Protein AF-A0A7S2QWR1-F1 (afdb_monomer_lite)

Organism: NCBI:txid1486918

Structure (mmCIF, N/CA/C/O backbone):
data_AF-A0A7S2QWR1-F1
#
_entry.id   AF-A0A7S2QWR1-F1
#
loop_
_atom_site.group_PDB
_atom_site.id
_atom_site.type_symbol
_atom_site.label_atom_id
_atom_site.label_alt_id
_atom_site.label_comp_id
_atom_site.label_asym_id
_atom_site.label_entity_id
_atom_site.label_seq_id
_atom_site.pdbx_PDB_ins_code
_atom_site.Cartn_x
_atom_site.Cartn_y
_atom_site.Cartn_z
_atom_site.occupancy
_atom_site.B_iso_or_equiv
_atom_site.auth_seq_id
_atom_site.auth_comp_id
_atom_site.auth_asym_id
_atom_site.auth_atom_id
_atom_site.pdbx_PDB_model_num
ATOM 1 N N . ILE A 1 1 ? 6.566 9.370 -6.650 1.00 87.69 1 ILE A N 1
ATOM 2 C CA . ILE A 1 1 ? 5.553 8.282 -6.604 1.00 87.69 1 ILE A CA 1
ATOM 3 C C . ILE A 1 1 ? 5.594 7.541 -5.272 1.00 87.69 1 ILE A C 1
ATOM 5 O O . ILE A 1 1 ? 4.551 7.474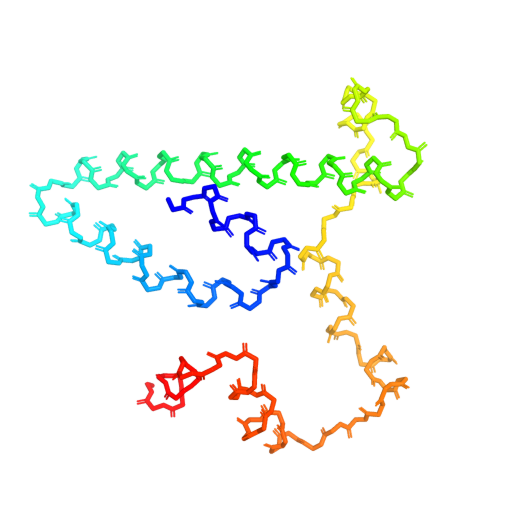 -4.650 1.00 87.69 1 ILE A O 1
ATOM 9 N N . GLY A 1 2 ? 6.757 7.074 -4.791 1.00 90.81 2 GLY A N 1
ATOM 10 C CA . GLY A 1 2 ? 6.872 6.322 -3.526 1.00 90.81 2 GLY A CA 1
ATOM 11 C C . GLY A 1 2 ? 6.165 6.945 -2.311 1.00 90.81 2 GLY A C 1
ATOM 12 O O . GLY A 1 2 ? 5.260 6.327 -1.764 1.00 90.81 2 GLY A O 1
ATOM 13 N N . VAL A 1 3 ? 6.508 8.189 -1.943 1.00 95.31 3 VAL A N 1
ATOM 14 C CA . VAL A 1 3 ? 5.886 8.906 -0.803 1.00 95.31 3 VAL A CA 1
ATOM 15 C C . VAL A 1 3 ? 4.372 9.051 -0.965 1.00 95.31 3 VAL A C 1
ATOM 17 O O . VAL A 1 3 ? 3.610 8.654 -0.092 1.00 95.31 3 VAL A O 1
ATOM 20 N N . ILE A 1 4 ? 3.934 9.593 -2.108 1.00 94.44 4 ILE A N 1
ATOM 21 C CA . ILE A 1 4 ? 2.511 9.815 -2.413 1.00 94.44 4 ILE A CA 1
ATOM 22 C C . ILE A 1 4 ? 1.753 8.480 -2.392 1.00 94.44 4 ILE A C 1
ATOM 24 O O . ILE A 1 4 ? 0.654 8.409 -1.857 1.00 94.44 4 ILE A O 1
ATOM 28 N N . GLY A 1 5 ? 2.366 7.420 -2.926 1.00 93.56 5 GLY A N 1
ATOM 29 C CA . GLY A 1 5 ? 1.855 6.053 -2.910 1.00 93.56 5 GLY A CA 1
ATOM 30 C C . GLY A 1 5 ? 1.611 5.528 -1.509 1.00 93.56 5 GLY A C 1
ATOM 31 O O . GLY A 1 5 ? 0.503 5.092 -1.213 1.00 93.56 5 GLY A O 1
ATOM 32 N N . ALA A 1 6 ? 2.618 5.619 -0.644 1.00 95.44 6 ALA A N 1
ATOM 33 C CA . ALA A 1 6 ? 2.501 5.185 0.740 1.00 95.44 6 ALA A CA 1
ATOM 34 C C . ALA A 1 6 ? 1.395 5.952 1.479 1.00 95.44 6 ALA A C 1
ATOM 36 O O . ALA A 1 6 ? 0.474 5.327 1.997 1.00 95.44 6 ALA A O 1
ATOM 37 N N . ILE A 1 7 ? 1.412 7.289 1.445 1.00 95.56 7 ILE A N 1
ATOM 38 C CA . ILE A 1 7 ? 0.397 8.111 2.128 1.00 95.56 7 ILE A CA 1
ATOM 39 C C . ILE A 1 7 ? -1.011 7.791 1.604 1.00 95.56 7 ILE A C 1
ATOM 41 O O . ILE A 1 7 ? -1.937 7.590 2.388 1.00 95.56 7 ILE A O 1
ATOM 45 N N . ALA A 1 8 ? -1.181 7.680 0.283 1.00 94.56 8 ALA A N 1
ATOM 46 C CA . ALA A 1 8 ? -2.479 7.381 -0.312 1.00 94.56 8 ALA A CA 1
ATOM 47 C C . ALA A 1 8 ? -3.015 5.999 0.095 1.00 94.56 8 ALA A C 1
ATOM 49 O O . ALA A 1 8 ? -4.227 5.859 0.257 1.00 94.56 8 ALA A O 1
ATOM 50 N N . ILE A 1 9 ? -2.144 4.998 0.278 1.00 94.62 9 ILE A N 1
ATOM 51 C CA . ILE A 1 9 ? -2.520 3.656 0.757 1.00 94.62 9 ILE A CA 1
ATOM 52 C C . ILE A 1 9 ? -2.961 3.695 2.225 1.00 94.62 9 ILE A C 1
ATOM 54 O O . ILE A 1 9 ? -3.940 3.033 2.568 1.00 94.62 9 ILE A O 1
ATOM 58 N N . PHE A 1 10 ? -2.283 4.477 3.072 1.00 95.31 10 PHE A N 1
ATOM 59 C CA . PHE A 1 10 ? -2.669 4.649 4.478 1.00 95.31 10 PHE A CA 1
ATOM 60 C C . PHE A 1 10 ? -4.008 5.379 4.629 1.00 95.31 10 PHE A C 1
ATOM 62 O O . PHE A 1 10 ? -4.807 5.004 5.481 1.00 95.31 10 PHE A O 1
ATOM 69 N N . ILE A 1 11 ? -4.294 6.358 3.764 1.00 92.38 11 ILE A N 1
ATOM 70 C CA . ILE A 1 11 ? -5.602 7.034 3.733 1.00 92.38 11 ILE A CA 1
ATOM 71 C C . ILE A 1 11 ? -6.686 6.098 3.185 1.00 92.38 11 ILE A C 1
ATOM 73 O O . ILE A 1 11 ? -7.794 6.030 3.714 1.00 92.38 11 ILE A O 1
ATOM 77 N N . ARG A 1 12 ? -6.394 5.391 2.088 1.00 91.06 12 ARG A N 1
ATOM 78 C CA . ARG A 1 12 ? -7.349 4.500 1.428 1.00 91.06 12 ARG A CA 1
ATOM 79 C C . ARG A 1 12 ? -6.618 3.363 0.727 1.00 91.06 12 ARG A C 1
ATOM 81 O O . ARG A 1 12 ? -5.945 3.575 -0.278 1.00 91.06 12 ARG A O 1
ATOM 88 N N . ILE A 1 13 ? -6.840 2.127 1.176 1.00 89.62 13 ILE A N 1
ATOM 89 C CA . ILE A 1 13 ? -6.143 0.950 0.628 1.00 89.62 13 ILE A CA 1
ATOM 90 C C . ILE A 1 13 ? -6.358 0.761 -0.885 1.00 89.62 13 ILE A C 1
ATOM 92 O O . ILE A 1 13 ? -5.463 0.306 -1.595 1.00 89.62 13 ILE A O 1
ATOM 96 N N . THR A 1 14 ? -7.512 1.182 -1.417 1.00 89.06 14 THR A N 1
ATOM 97 C CA . THR A 1 14 ? -7.818 1.089 -2.855 1.00 89.06 14 THR A CA 1
ATOM 98 C C . THR A 1 14 ? -6.950 2.007 -3.720 1.00 89.06 14 THR A C 1
ATOM 100 O O . THR A 1 14 ? -6.845 1.798 -4.930 1.00 89.06 14 THR A O 1
ATOM 103 N N . SER A 1 15 ? -6.267 2.990 -3.126 1.00 90.62 15 SER A N 1
ATOM 104 C CA . SER A 1 15 ? -5.294 3.841 -3.819 1.00 90.62 15 SER A CA 1
ATOM 105 C C . SER A 1 15 ? -4.117 3.046 -4.390 1.00 90.62 15 SER A C 1
ATOM 107 O O . SER A 1 15 ? -3.533 3.481 -5.381 1.00 90.62 15 SER A O 1
ATOM 109 N N . ALA A 1 16 ? -3.802 1.866 -3.834 1.00 90.06 16 ALA A N 1
ATOM 110 C CA . ALA A 1 16 ? -2.763 0.980 -4.364 1.00 90.06 16 ALA A CA 1
ATOM 111 C C . ALA A 1 16 ? -3.012 0.633 -5.842 1.00 90.06 16 ALA A C 1
ATOM 113 O O . ALA A 1 16 ? -2.106 0.738 -6.669 1.00 90.06 16 ALA A O 1
ATOM 114 N N . VAL A 1 17 ? -4.263 0.303 -6.184 1.00 88.06 17 VAL A N 1
ATOM 115 C CA . VAL A 1 17 ? -4.670 -0.043 -7.555 1.00 88.06 17 VAL A CA 1
ATOM 116 C C . VAL A 1 17 ? -4.560 1.164 -8.485 1.00 88.06 17 VAL A C 1
ATOM 118 O O . VAL A 1 17 ? -4.119 1.026 -9.619 1.00 88.06 17 VAL A O 1
ATOM 121 N N . ASN A 1 18 ? -4.889 2.362 -7.997 1.00 86.75 18 ASN A N 1
ATOM 122 C CA . ASN A 1 18 ? -4.834 3.591 -8.794 1.00 86.75 18 ASN A CA 1
ATOM 123 C C . ASN A 1 18 ? -3.396 4.062 -9.073 1.00 86.75 18 ASN A C 1
ATOM 125 O O . ASN A 1 18 ? -3.127 4.673 -10.105 1.00 86.75 18 ASN A O 1
ATOM 129 N N . ILE A 1 19 ? -2.459 3.793 -8.159 1.00 90.44 19 ILE A N 1
ATOM 130 C CA . ILE A 1 19 ? -1.062 4.239 -8.274 1.00 90.44 19 ILE A CA 1
ATOM 131 C C . ILE A 1 19 ? -0.190 3.237 -9.038 1.00 90.44 19 ILE A C 1
ATOM 133 O O . ILE A 1 19 ? 0.781 3.647 -9.680 1.00 90.44 19 ILE A O 1
ATOM 137 N N . ALA A 1 20 ? -0.542 1.948 -9.030 1.00 89.25 20 ALA A N 1
ATOM 138 C CA . ALA A 1 20 ? 0.236 0.901 -9.689 1.00 89.25 20 ALA A CA 1
ATOM 139 C C . ALA A 1 20 ? 0.514 1.165 -11.189 1.00 89.25 20 ALA A C 1
ATOM 141 O O . ALA A 1 20 ? 1.681 1.065 -11.573 1.00 89.25 20 ALA A O 1
ATOM 142 N N . PRO A 1 21 ? -0.453 1.583 -12.037 1.00 89.69 21 PRO A N 1
ATOM 143 C CA . PRO A 1 21 ? -0.185 1.874 -13.448 1.00 89.69 21 PRO A CA 1
ATOM 144 C C . PRO A 1 21 ? 0.860 2.975 -13.636 1.00 89.69 21 PRO A C 1
ATOM 146 O O . PRO A 1 21 ? 1.758 2.850 -14.465 1.00 89.69 21 PRO A O 1
ATOM 149 N N . TRP A 1 22 ? 0.795 4.037 -12.831 1.00 89.62 22 TRP A N 1
ATOM 150 C CA . TRP A 1 22 ? 1.746 5.147 -12.896 1.00 89.62 22 TRP A CA 1
ATOM 151 C C . TRP A 1 22 ? 3.143 4.741 -12.436 1.00 89.62 22 TRP A C 1
ATOM 153 O O . TRP A 1 22 ? 4.130 5.145 -13.050 1.00 89.62 22 TRP A O 1
ATOM 163 N N . ALA A 1 23 ? 3.232 3.918 -11.388 1.00 90.31 23 ALA A N 1
ATOM 164 C CA . ALA A 1 23 ? 4.499 3.359 -10.933 1.00 90.31 23 ALA A CA 1
ATOM 165 C C . ALA A 1 23 ? 5.132 2.468 -12.016 1.00 90.31 23 ALA A C 1
ATOM 167 O O . ALA A 1 23 ? 6.300 2.651 -12.351 1.00 90.31 23 ALA A O 1
ATOM 168 N N . LEU A 1 24 ? 4.349 1.570 -12.621 1.00 90.69 24 LEU A N 1
ATOM 169 C CA . LEU A 1 24 ? 4.806 0.682 -13.693 1.00 90.69 24 LEU A CA 1
ATOM 170 C C . LEU A 1 24 ? 5.235 1.454 -14.944 1.00 90.69 24 LEU A C 1
ATOM 172 O O . LEU A 1 24 ? 6.274 1.144 -15.523 1.00 90.69 24 LEU A O 1
ATOM 176 N N . LEU A 1 25 ? 4.486 2.485 -15.344 1.00 91.62 25 LEU A N 1
ATOM 177 C CA . LEU A 1 25 ? 4.850 3.341 -16.477 1.00 91.62 25 LEU A CA 1
ATOM 178 C C . LEU A 1 25 ? 6.133 4.133 -16.214 1.00 91.62 25 LEU A C 1
ATOM 180 O O . LEU A 1 25 ? 6.960 4.248 -17.117 1.00 91.62 25 LEU A O 1
ATOM 184 N N . ALA A 1 26 ? 6.315 4.664 -15.003 1.00 90.38 26 ALA A N 1
ATOM 185 C CA . ALA A 1 26 ? 7.537 5.374 -14.634 1.00 90.38 26 ALA A CA 1
ATOM 186 C C . ALA A 1 26 ? 8.757 4.445 -14.719 1.00 90.38 26 ALA A C 1
ATOM 188 O O . ALA A 1 26 ? 9.731 4.769 -15.392 1.00 90.38 26 ALA A O 1
ATOM 189 N N . VAL A 1 27 ? 8.663 3.250 -14.132 1.00 90.88 27 VAL A N 1
ATOM 190 C CA . VAL A 1 27 ? 9.735 2.245 -14.192 1.00 90.88 27 VAL A CA 1
ATOM 191 C C . VAL A 1 27 ? 9.982 1.787 -15.630 1.00 90.88 27 VAL A C 1
ATOM 193 O O . VAL A 1 27 ? 11.124 1.744 -16.076 1.00 90.88 27 VAL A O 1
ATOM 196 N N . GLY A 1 28 ? 8.923 1.503 -16.391 1.00 91.12 28 GLY A N 1
ATOM 197 C CA . GLY A 1 28 ? 9.025 1.070 -17.783 1.00 91.12 28 GLY A CA 1
ATOM 198 C C . GLY A 1 28 ? 9.641 2.121 -18.710 1.00 91.12 28 GLY A C 1
ATOM 199 O O . GLY A 1 28 ? 10.333 1.756 -19.659 1.00 91.12 28 GLY A O 1
ATOM 200 N N . ARG A 1 29 ? 9.431 3.416 -18.442 1.00 91.31 29 ARG A N 1
ATOM 201 C CA . ARG A 1 29 ? 10.095 4.510 -19.170 1.00 91.31 29 ARG A CA 1
ATOM 202 C C . ARG A 1 29 ? 11.585 4.559 -18.862 1.00 91.31 29 ARG A C 1
ATOM 204 O O . ARG A 1 29 ? 12.382 4.589 -19.794 1.00 91.31 29 ARG A O 1
ATOM 211 N N . GLU A 1 30 ? 11.959 4.492 -17.589 1.00 90.00 30 GLU A N 1
ATOM 212 C CA . GLU A 1 30 ? 13.368 4.536 -17.185 1.00 90.00 30 GLU A CA 1
ATOM 213 C C . GLU A 1 30 ? 14.150 3.313 -17.678 1.00 90.00 30 GLU A C 1
ATOM 215 O O . GLU A 1 30 ? 15.246 3.456 -18.217 1.00 90.00 30 GLU A O 1
ATOM 220 N N . LEU A 1 31 ? 13.561 2.114 -17.607 1.00 89.56 31 LEU A N 1
ATOM 221 C CA . LEU A 1 31 ? 14.189 0.884 -18.102 1.00 89.56 31 LEU A CA 1
ATOM 222 C C . LEU A 1 31 ? 14.471 0.912 -19.613 1.00 89.56 31 LEU A C 1
ATOM 224 O O . LEU A 1 31 ? 15.424 0.275 -20.058 1.00 89.56 31 LEU A O 1
ATOM 228 N N . ARG A 1 32 ? 13.673 1.647 -20.402 1.00 90.69 32 ARG A N 1
ATOM 229 C CA . ARG A 1 32 ? 13.916 1.838 -21.845 1.00 90.69 32 ARG A CA 1
ATOM 230 C C . ARG A 1 32 ? 15.105 2.755 -22.128 1.00 90.69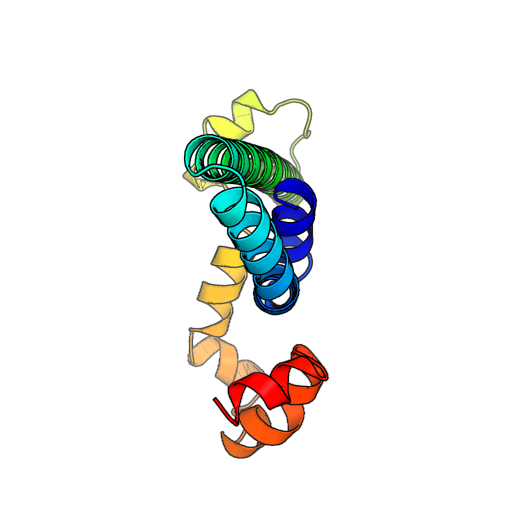 32 ARG A C 1
ATOM 232 O O . ARG A 1 32 ? 15.716 2.618 -23.182 1.00 90.69 32 ARG A O 1
ATOM 239 N N . HIS A 1 33 ? 15.414 3.679 -21.220 1.00 86.31 33 HIS A N 1
ATOM 240 C CA . HIS A 1 33 ? 16.569 4.566 -21.343 1.00 86.31 33 HIS A CA 1
ATOM 241 C C . HIS A 1 33 ? 17.842 3.915 -20.800 1.00 86.31 33 HIS A C 1
ATOM 243 O O . HIS A 1 33 ? 18.878 3.933 -21.461 1.00 86.31 33 HIS A O 1
ATOM 249 N N . SER A 1 34 ? 17.779 3.344 -19.598 1.00 93.44 34 SER A N 1
ATOM 250 C CA . SER A 1 34 ? 18.892 2.640 -18.969 1.00 93.44 34 SER A CA 1
ATOM 251 C C . SER A 1 34 ? 18.384 1.744 -17.846 1.00 93.44 34 SER A C 1
ATOM 253 O O . SER A 1 34 ? 17.694 2.194 -16.930 1.00 93.44 34 SER A O 1
ATOM 255 N N . VAL A 1 35 ? 18.799 0.477 -17.859 1.00 92.31 35 VAL A N 1
ATOM 256 C CA . VAL A 1 35 ? 18.460 -0.483 -16.796 1.00 92.31 35 VAL A CA 1
ATOM 257 C C . VAL A 1 35 ? 18.943 -0.021 -15.418 1.00 92.31 35 VAL A C 1
ATOM 259 O O . VAL A 1 35 ? 18.253 -0.232 -14.424 1.00 92.31 35 VAL A O 1
ATOM 262 N N . TRP A 1 36 ? 20.082 0.675 -15.358 1.00 90.50 36 TRP A N 1
ATOM 263 C CA . TRP A 1 36 ? 20.640 1.206 -14.113 1.00 90.50 36 TRP A CA 1
ATOM 264 C C . TRP A 1 36 ? 19.843 2.396 -13.586 1.00 90.50 36 TRP A C 1
ATOM 266 O O . TRP A 1 36 ? 19.563 2.458 -12.390 1.00 90.50 36 TRP A O 1
ATOM 276 N N . ALA A 1 37 ? 19.428 3.307 -14.470 1.00 88.81 37 ALA A N 1
ATOM 277 C CA . ALA A 1 37 ? 18.570 4.429 -14.094 1.00 88.81 37 ALA A CA 1
ATOM 278 C C . ALA A 1 37 ? 17.213 3.928 -13.576 1.00 88.81 37 ALA A C 1
ATOM 280 O O . ALA A 1 37 ? 16.756 4.362 -12.518 1.00 88.81 37 ALA A O 1
ATOM 281 N N . GLY A 1 38 ? 16.628 2.932 -14.251 1.00 90.38 38 GLY A N 1
ATOM 282 C CA . GLY A 1 38 ? 15.406 2.271 -13.795 1.00 90.38 38 GLY A CA 1
ATOM 283 C C . GLY A 1 38 ? 15.564 1.606 -12.428 1.00 90.38 38 GLY A C 1
ATOM 284 O O . GLY A 1 38 ? 14.739 1.832 -11.542 1.00 90.38 38 GLY A O 1
ATOM 285 N N . ALA A 1 39 ? 16.640 0.843 -12.217 1.00 91.94 39 ALA A N 1
ATOM 286 C CA . ALA A 1 39 ? 16.906 0.186 -10.937 1.00 91.94 39 ALA A CA 1
ATOM 287 C C . ALA A 1 39 ? 17.079 1.193 -9.784 1.00 91.94 39 ALA A C 1
ATOM 289 O O . ALA A 1 39 ? 16.470 1.026 -8.725 1.00 91.94 39 ALA A O 1
ATOM 290 N N . LEU A 1 40 ? 17.849 2.266 -9.997 1.00 92.38 40 LEU A N 1
ATOM 291 C CA . LEU A 1 40 ? 18.030 3.332 -9.006 1.00 92.38 40 LEU A CA 1
ATOM 292 C C . LEU A 1 40 ? 16.720 4.080 -8.724 1.00 92.38 40 LEU A C 1
ATOM 294 O O . LEU A 1 40 ? 16.420 4.377 -7.567 1.00 92.38 40 LEU A O 1
ATOM 298 N N . GLY A 1 41 ? 15.911 4.333 -9.755 1.00 92.00 41 GLY A N 1
ATOM 299 C CA . GLY A 1 41 ? 14.593 4.948 -9.617 1.00 92.00 41 GLY A CA 1
ATOM 300 C C . GLY A 1 41 ? 13.629 4.098 -8.785 1.00 92.00 41 GLY A C 1
ATOM 301 O O . GLY A 1 41 ? 12.954 4.624 -7.896 1.00 92.00 41 GLY A O 1
ATOM 302 N N . VAL A 1 42 ? 13.600 2.778 -9.014 1.00 93.06 42 VAL A N 1
ATOM 303 C CA . VAL A 1 42 ? 12.816 1.835 -8.196 1.00 93.06 42 VAL A CA 1
ATOM 304 C C . VAL A 1 42 ? 13.314 1.839 -6.757 1.00 93.06 42 VAL A C 1
ATOM 306 O O . VAL A 1 42 ? 12.505 2.009 -5.847 1.00 93.06 42 VAL A O 1
ATOM 309 N N . ALA A 1 43 ? 14.623 1.700 -6.539 1.00 94.56 43 ALA A N 1
ATOM 310 C CA . ALA A 1 43 ? 15.203 1.677 -5.200 1.00 94.56 43 ALA A CA 1
ATOM 311 C C . ALA A 1 43 ? 14.875 2.961 -4.420 1.00 94.56 43 ALA A C 1
ATOM 313 O O . ALA A 1 43 ? 14.363 2.891 -3.303 1.00 94.56 43 ALA A O 1
ATOM 314 N N . GLY A 1 44 ? 15.074 4.132 -5.034 1.00 95.06 44 GLY A N 1
ATOM 315 C CA . GLY A 1 44 ? 14.713 5.418 -4.436 1.00 95.06 44 GLY A CA 1
ATOM 316 C C . GLY A 1 44 ? 13.212 5.536 -4.159 1.00 95.06 44 GLY A C 1
ATOM 317 O O . GLY A 1 44 ? 12.810 6.004 -3.094 1.00 95.06 44 GLY A O 1
ATOM 318 N N . GLY A 1 45 ? 12.369 5.049 -5.074 1.00 94.75 45 GLY A N 1
ATOM 319 C CA . GLY A 1 45 ? 10.921 4.988 -4.885 1.00 94.75 45 GLY A CA 1
ATOM 320 C C . GLY A 1 45 ? 10.502 4.107 -3.705 1.00 94.75 45 GLY A C 1
ATOM 321 O O . GLY A 1 45 ? 9.648 4.522 -2.921 1.00 94.75 45 GLY A O 1
ATOM 322 N N . VAL A 1 46 ? 11.115 2.931 -3.554 1.00 95.31 46 VAL A N 1
ATOM 323 C CA . VAL A 1 46 ? 10.861 1.998 -2.446 1.00 95.31 46 VAL A CA 1
ATOM 324 C C . VAL A 1 46 ? 11.310 2.601 -1.120 1.00 95.31 46 VAL A C 1
ATOM 326 O O . VAL A 1 46 ? 10.518 2.634 -0.183 1.00 95.31 46 VAL A O 1
ATOM 329 N N . VAL A 1 47 ? 12.526 3.149 -1.042 1.00 97.06 47 VAL A N 1
ATOM 330 C CA . VAL A 1 47 ? 13.026 3.810 0.177 1.00 97.06 47 VAL A CA 1
ATOM 331 C C . VAL A 1 47 ? 12.102 4.956 0.589 1.00 97.06 47 VAL A C 1
ATOM 333 O O . VAL A 1 47 ? 11.720 5.060 1.754 1.00 97.06 47 VAL A O 1
ATOM 336 N N . ALA A 1 48 ? 11.671 5.775 -0.370 1.00 96.38 48 ALA A N 1
ATOM 337 C CA . ALA A 1 48 ? 10.756 6.877 -0.110 1.00 96.38 48 ALA A CA 1
ATOM 338 C C . ALA A 1 48 ? 9.368 6.397 0.362 1.00 96.38 48 ALA A C 1
ATOM 340 O O . ALA A 1 48 ? 8.772 7.013 1.245 1.00 96.38 48 ALA A O 1
ATOM 341 N N . ALA A 1 49 ? 8.856 5.295 -0.197 1.00 96.12 49 ALA A N 1
ATOM 342 C CA . ALA A 1 49 ? 7.601 4.688 0.241 1.00 96.12 49 ALA A CA 1
ATOM 343 C C . ALA A 1 49 ? 7.707 4.102 1.656 1.00 96.12 49 ALA A C 1
ATOM 345 O O . ALA A 1 49 ? 6.812 4.318 2.467 1.00 96.12 49 ALA A O 1
ATOM 346 N N . LEU A 1 50 ? 8.805 3.409 1.973 1.00 96.44 50 LEU A N 1
ATOM 347 C CA . LEU A 1 50 ? 9.050 2.846 3.303 1.00 96.44 50 LEU A CA 1
ATOM 348 C C . LEU A 1 50 ? 9.198 3.939 4.365 1.00 96.44 50 LEU A C 1
ATOM 350 O O . LEU A 1 50 ? 8.610 3.823 5.436 1.00 96.44 50 LEU A O 1
ATOM 354 N N . GLY A 1 51 ? 9.925 5.019 4.062 1.00 96.56 51 GLY A N 1
ATOM 355 C CA . GLY A 1 51 ? 10.058 6.160 4.971 1.00 96.56 51 GLY A CA 1
ATOM 356 C C . GLY A 1 51 ? 8.714 6.834 5.256 1.00 96.56 51 GLY A C 1
ATOM 357 O O . GLY A 1 51 ? 8.383 7.098 6.410 1.00 96.56 51 GLY A O 1
ATOM 358 N N . ALA A 1 52 ? 7.900 7.043 4.219 1.00 96.94 52 ALA A N 1
ATOM 359 C CA . ALA A 1 52 ? 6.553 7.586 4.373 1.00 96.94 52 ALA A CA 1
ATOM 360 C C . ALA A 1 52 ? 5.619 6.632 5.140 1.00 96.94 52 ALA A C 1
ATOM 362 O O . ALA A 1 52 ? 4.889 7.075 6.019 1.00 96.94 52 ALA A O 1
ATOM 363 N N . ALA A 1 53 ? 5.680 5.326 4.864 1.00 96.44 53 ALA A N 1
ATOM 364 C CA . ALA A 1 53 ? 4.911 4.320 5.592 1.00 96.44 53 ALA A CA 1
ATOM 365 C C . ALA A 1 53 ? 5.293 4.278 7.078 1.00 96.44 53 ALA A C 1
ATOM 367 O O . ALA A 1 53 ? 4.411 4.228 7.928 1.00 96.44 53 ALA A O 1
ATOM 368 N N . MET A 1 54 ? 6.588 4.355 7.398 1.00 94.81 54 MET A N 1
ATOM 369 C CA . MET A 1 54 ? 7.060 4.435 8.781 1.00 94.81 54 MET A CA 1
ATOM 370 C C . MET A 1 54 ? 6.531 5.691 9.479 1.00 94.81 54 MET A C 1
ATOM 372 O O . MET A 1 54 ? 6.031 5.600 10.595 1.00 94.81 54 MET A O 1
ATOM 376 N N . ALA A 1 55 ? 6.578 6.849 8.814 1.00 94.62 55 ALA A N 1
ATOM 377 C CA . ALA A 1 55 ? 6.016 8.081 9.363 1.00 94.62 55 ALA A CA 1
ATOM 378 C C . ALA A 1 55 ? 4.513 7.939 9.656 1.00 94.62 55 ALA A C 1
ATOM 380 O O . ALA A 1 55 ? 4.071 8.312 10.740 1.00 94.62 55 ALA A O 1
ATOM 381 N N . CYS A 1 56 ? 3.741 7.345 8.740 1.00 95.94 56 CYS A N 1
ATOM 382 C CA . CYS A 1 56 ? 2.322 7.074 8.969 1.00 95.94 56 CYS A CA 1
ATOM 383 C C . CYS A 1 56 ? 2.094 6.111 10.143 1.00 95.94 56 CYS A C 1
ATOM 385 O O . CYS A 1 56 ? 1.254 6.399 10.984 1.00 95.94 56 CYS A O 1
ATOM 387 N N . ILE A 1 57 ? 2.867 5.023 10.256 1.00 95.25 57 ILE A N 1
ATOM 388 C CA . ILE A 1 57 ? 2.765 4.083 11.389 1.00 95.25 57 ILE A CA 1
ATOM 389 C C . ILE A 1 57 ? 3.048 4.796 12.712 1.00 95.25 57 ILE A C 1
ATOM 391 O O . ILE A 1 57 ? 2.308 4.601 13.671 1.00 95.25 57 ILE A O 1
ATOM 395 N N . VAL A 1 58 ? 4.092 5.627 12.781 1.00 94.56 58 VAL A N 1
ATOM 396 C CA . VAL A 1 58 ? 4.428 6.378 14.002 1.00 94.56 58 VAL A CA 1
ATOM 397 C C . VAL A 1 58 ? 3.313 7.357 14.362 1.00 94.56 58 VAL A C 1
ATOM 399 O O . VAL A 1 58 ? 2.914 7.405 15.522 1.00 94.56 58 VAL A O 1
ATOM 402 N N . ILE A 1 59 ? 2.789 8.105 13.386 1.00 94.06 59 ILE A N 1
ATOM 403 C CA . ILE A 1 59 ? 1.694 9.062 13.602 1.00 94.06 59 ILE A CA 1
ATOM 404 C C . ILE A 1 59 ? 0.428 8.342 14.076 1.00 94.06 59 ILE A C 1
ATOM 406 O O . ILE A 1 59 ? -0.151 8.744 15.084 1.00 94.06 59 ILE A O 1
ATOM 410 N N . ASP A 1 60 ? 0.028 7.264 13.400 1.00 94.62 60 ASP A N 1
ATOM 411 C CA . ASP A 1 60 ? -1.155 6.481 13.761 1.00 94.62 60 ASP A CA 1
ATOM 412 C C . ASP A 1 60 ? -0.980 5.859 15.152 1.00 94.62 60 ASP A C 1
ATOM 414 O O . ASP A 1 60 ? -1.859 5.970 16.004 1.00 94.62 60 ASP A O 1
ATOM 418 N N . THR A 1 61 ? 0.182 5.263 15.428 1.00 94.50 61 THR A N 1
ATOM 419 C CA . THR A 1 61 ? 0.474 4.659 16.736 1.00 94.50 61 THR A CA 1
ATOM 420 C C . THR A 1 61 ? 0.442 5.702 17.846 1.00 94.50 61 THR A C 1
ATOM 422 O O . THR A 1 61 ? -0.205 5.473 18.863 1.00 94.50 61 THR A O 1
ATOM 425 N N . ALA A 1 62 ? 1.064 6.868 17.648 1.00 93.44 62 ALA A N 1
ATOM 426 C CA . ALA A 1 62 ? 1.019 7.966 18.611 1.00 93.44 62 ALA A CA 1
ATOM 427 C C . ALA A 1 62 ? -0.422 8.421 18.880 1.00 93.44 62 ALA A C 1
ATOM 429 O O . ALA A 1 62 ? -0.815 8.590 20.035 1.00 93.44 62 ALA A O 1
ATOM 430 N N . TYR A 1 63 ? -1.217 8.563 17.816 1.00 93.00 63 TYR A N 1
ATOM 431 C CA . TYR A 1 63 ? -2.612 8.978 17.899 1.00 93.00 63 TYR A CA 1
ATOM 432 C C . TYR A 1 63 ? -3.458 7.987 18.709 1.00 93.00 63 TYR A C 1
ATOM 434 O O . TYR A 1 63 ? -4.126 8.385 19.663 1.00 93.00 63 TYR A O 1
ATOM 442 N N . TYR A 1 64 ? -3.395 6.692 18.388 1.00 91.31 64 TYR A N 1
ATOM 443 C CA . TYR A 1 64 ? -4.195 5.668 19.071 1.00 91.31 64 TYR A CA 1
ATOM 444 C C . TYR A 1 64 ? -3.663 5.294 20.462 1.00 91.31 64 TYR A C 1
ATOM 446 O O . TYR A 1 64 ? -4.447 4.879 21.314 1.00 91.31 64 TYR A O 1
ATOM 454 N N . ALA A 1 65 ? -2.364 5.462 20.722 1.00 89.12 65 ALA A N 1
ATOM 455 C CA . ALA A 1 65 ? -1.768 5.254 22.043 1.00 89.12 65 ALA A CA 1
ATOM 456 C C . ALA A 1 65 ? -1.868 6.492 22.957 1.00 89.12 65 ALA A C 1
ATOM 458 O O . ALA A 1 65 ? -1.440 6.426 24.110 1.00 89.12 65 ALA A O 1
ATOM 459 N N . ASN A 1 66 ? -2.415 7.611 22.462 1.00 87.12 66 ASN A N 1
ATOM 460 C CA . ASN A 1 66 ? -2.457 8.906 23.149 1.00 87.12 66 ASN A CA 1
ATOM 461 C C . ASN A 1 66 ? -1.065 9.370 23.638 1.00 87.12 66 ASN A C 1
ATOM 463 O O . ASN A 1 66 ? -0.909 9.894 24.743 1.00 87.12 66 ASN A O 1
ATOM 467 N N . GLN A 1 67 ? -0.043 9.134 22.813 1.00 85.94 67 GLN A N 1
ATOM 468 C CA . GLN A 1 67 ? 1.351 9.510 23.055 1.00 85.94 67 GLN A CA 1
ATOM 469 C C . GLN A 1 67 ? 1.748 10.686 22.155 1.00 85.94 67 GLN A C 1
ATOM 471 O O . GLN A 1 67 ? 1.163 10.923 21.099 1.00 85.94 67 GLN A O 1
ATOM 476 N N . SER A 1 68 ? 2.769 11.443 22.560 1.00 86.00 68 SER A N 1
ATOM 477 C CA . SER A 1 68 ? 3.300 12.522 21.724 1.00 86.00 68 SER A CA 1
ATOM 478 C C . SER A 1 68 ? 4.085 11.953 20.544 1.00 86.00 68 SER A C 1
ATOM 480 O O . SER A 1 68 ? 5.001 11.158 20.734 1.00 86.00 68 SER A O 1
ATOM 482 N N . VAL A 1 69 ? 3.813 12.449 19.333 1.00 82.50 69 VAL A N 1
ATOM 483 C CA . VAL A 1 69 ? 4.591 12.124 18.120 1.00 82.50 69 VAL A CA 1
ATOM 484 C C . VAL A 1 69 ? 6.067 12.517 18.223 1.00 82.50 69 VAL A C 1
ATOM 486 O O . VAL A 1 69 ? 6.879 12.030 17.445 1.00 82.50 69 VAL A O 1
ATOM 489 N N . LEU A 1 70 ? 6.429 13.403 19.159 1.00 85.81 70 LEU A N 1
ATOM 490 C CA . LEU A 1 70 ? 7.818 13.815 19.378 1.00 85.81 70 LEU A CA 1
ATOM 491 C C . LEU A 1 70 ? 8.633 12.754 20.129 1.00 85.81 70 LEU A C 1
ATOM 493 O O . LEU A 1 70 ? 9.858 12.751 20.027 1.00 85.81 70 LEU A O 1
ATOM 497 N N . ASP A 1 71 ? 7.974 11.832 20.833 1.00 85.88 71 ASP A N 1
ATOM 498 C CA . ASP A 1 71 ? 8.625 10.725 21.536 1.00 85.88 71 ASP A CA 1
ATOM 499 C C . ASP A 1 71 ? 8.706 9.469 20.649 1.00 85.88 71 ASP A C 1
ATOM 501 O O . ASP A 1 71 ? 8.300 8.367 21.007 1.00 85.88 71 ASP A O 1
ATOM 505 N N . VAL A 1 72 ? 9.237 9.640 19.434 1.00 84.88 72 VAL A N 1
ATOM 506 C CA . VAL A 1 72 ? 9.346 8.563 18.432 1.00 84.88 72 VAL A CA 1
ATOM 507 C C . VAL A 1 72 ? 10.122 7.358 18.977 1.00 84.88 72 VAL A C 1
ATOM 509 O O . VAL A 1 72 ? 9.821 6.216 18.638 1.00 84.88 72 VAL A O 1
ATOM 512 N N . PHE A 1 73 ? 11.116 7.594 19.838 1.00 87.12 73 PHE A N 1
ATOM 513 C CA . PHE A 1 73 ? 11.938 6.530 20.411 1.00 87.12 73 PHE A CA 1
ATOM 514 C C . PHE A 1 73 ? 11.141 5.570 21.299 1.00 87.12 73 PHE A C 1
ATOM 516 O O . PHE A 1 73 ? 11.411 4.366 21.259 1.00 87.12 73 PHE A O 1
ATOM 523 N N . SER A 1 74 ? 10.173 6.058 22.082 1.00 85.56 74 SER A N 1
ATOM 524 C CA . SER A 1 74 ? 9.343 5.181 22.915 1.00 85.56 74 SER A CA 1
ATOM 525 C C . SER A 1 74 ? 8.388 4.340 22.064 1.00 85.56 74 SER A C 1
ATOM 527 O O . SER A 1 74 ? 8.293 3.131 22.284 1.00 85.56 74 SER A O 1
ATOM 529 N N . ILE A 1 75 ? 7.800 4.938 21.023 1.00 86.62 75 ILE A N 1
ATOM 530 C CA . ILE A 1 75 ? 6.917 4.267 20.054 1.00 86.62 75 ILE A CA 1
ATOM 531 C C . ILE A 1 75 ? 7.666 3.161 19.299 1.00 86.62 75 ILE A C 1
ATOM 533 O O . ILE A 1 75 ? 7.217 2.016 19.226 1.00 86.62 75 ILE A O 1
ATOM 537 N N . VAL A 1 76 ? 8.845 3.468 18.752 1.00 86.50 76 VAL A N 1
ATOM 538 C CA . VAL A 1 76 ? 9.621 2.508 17.948 1.00 86.50 76 VAL A CA 1
ATOM 539 C C . V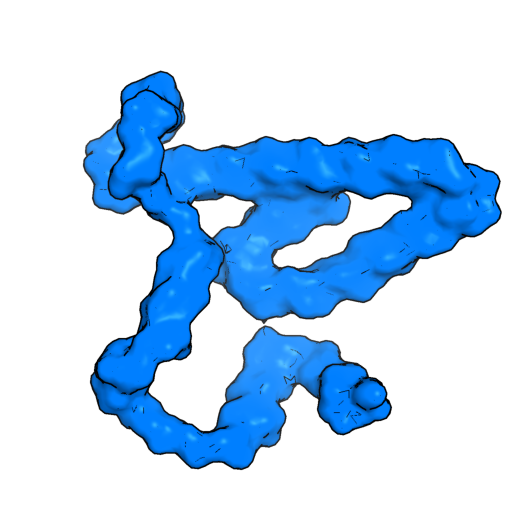AL A 1 76 ? 10.121 1.328 18.793 1.00 86.50 76 VAL A C 1
ATOM 541 O O . VAL A 1 76 ? 10.280 0.225 18.273 1.00 86.50 76 VAL A O 1
ATOM 544 N N . ARG A 1 77 ? 10.329 1.517 20.103 1.00 89.62 77 ARG A N 1
ATOM 545 C CA . ARG A 1 77 ? 10.783 0.458 21.021 1.00 89.62 77 ARG A CA 1
ATOM 546 C C . ARG A 1 77 ? 9.677 -0.521 21.439 1.00 89.62 77 ARG A C 1
ATOM 548 O O . ARG A 1 77 ? 9.989 -1.550 22.034 1.00 89.62 77 ARG A O 1
ATOM 555 N N . GLN A 1 78 ? 8.416 -0.225 21.131 1.00 88.06 78 GLN A N 1
ATOM 556 C CA . GLN A 1 78 ? 7.253 -1.040 21.492 1.00 88.06 78 GLN A CA 1
ATOM 557 C C . GLN A 1 78 ? 6.525 -1.539 20.230 1.00 88.06 78 GLN A C 1
ATOM 559 O O . GLN A 1 78 ? 5.422 -1.090 19.937 1.00 88.06 78 GLN A O 1
ATOM 564 N N . PRO A 1 79 ? 7.110 -2.472 19.457 1.00 86.38 79 PRO A N 1
ATOM 565 C CA . PRO A 1 79 ? 6.515 -2.944 18.202 1.00 86.38 79 PRO A CA 1
ATOM 566 C C . PRO A 1 79 ? 5.136 -3.597 18.375 1.00 86.38 79 PRO A C 1
ATOM 568 O O . PRO A 1 79 ? 4.323 -3.561 17.455 1.00 86.38 79 PRO A O 1
ATOM 571 N N . ASP A 1 80 ? 4.842 -4.143 19.556 1.00 88.25 80 ASP A N 1
ATOM 572 C CA . ASP A 1 80 ? 3.552 -4.773 19.857 1.00 88.25 80 ASP A CA 1
ATOM 573 C C . ASP A 1 80 ? 2.385 -3.772 19.889 1.00 88.25 80 ASP A C 1
ATOM 575 O O . ASP A 1 80 ? 1.229 -4.170 19.750 1.00 88.25 80 ASP A O 1
ATOM 579 N N . THR A 1 81 ? 2.667 -2.474 20.050 1.00 88.19 81 THR A N 1
ATOM 580 C CA . THR A 1 81 ? 1.650 -1.410 20.064 1.00 88.19 81 THR A CA 1
ATOM 581 C C . THR A 1 81 ? 1.469 -0.742 18.702 1.00 88.19 81 THR A C 1
ATOM 583 O O . THR A 1 81 ? 0.617 0.136 18.563 1.00 88.19 81 THR A O 1
ATOM 586 N N . TRP A 1 82 ? 2.235 -1.149 17.683 1.00 94.00 82 TRP A N 1
ATOM 587 C CA . TRP A 1 82 ? 2.222 -0.490 16.381 1.00 94.00 82 TRP A CA 1
ATOM 588 C C . TRP A 1 82 ? 0.877 -0.621 15.675 1.00 94.00 82 TRP A C 1
ATOM 590 O O . TRP A 1 82 ? 0.375 -1.715 15.395 1.00 94.00 82 TRP A O 1
ATOM 600 N N . VAL A 1 83 ? 0.335 0.526 15.279 1.00 94.69 83 VAL A N 1
ATOM 601 C CA . VAL A 1 83 ? -0.865 0.606 14.454 1.00 94.69 83 VAL A CA 1
ATOM 602 C C . VAL A 1 83 ? -0.459 0.643 12.987 1.00 94.69 83 VAL A C 1
ATOM 604 O O . VAL A 1 83 ? -0.131 1.681 12.419 1.00 94.69 83 VAL A O 1
ATOM 607 N N . ILE A 1 84 ? -0.494 -0.526 12.349 1.00 95.69 84 ILE A N 1
ATOM 608 C CA . ILE A 1 84 ? -0.273 -0.660 10.907 1.00 95.69 84 ILE A CA 1
ATOM 609 C C . ILE A 1 84 ? -1.634 -0.616 10.209 1.00 95.69 84 ILE A C 1
ATOM 611 O O . ILE A 1 84 ? -2.218 -1.650 9.878 1.00 95.69 84 ILE A O 1
ATOM 615 N N . THR A 1 85 ? -2.151 0.591 9.987 1.00 95.06 85 THR A N 1
ATOM 616 C CA . THR A 1 85 ? -3.498 0.853 9.448 1.00 95.06 85 THR A CA 1
ATOM 617 C C . THR A 1 85 ? -3.901 -0.005 8.240 1.00 95.06 85 THR A C 1
ATOM 619 O O . THR A 1 85 ? -4.931 -0.682 8.329 1.00 95.06 85 THR A O 1
ATOM 622 N N . PRO A 1 86 ? -3.126 -0.088 7.135 1.00 94.25 86 PRO A N 1
ATOM 623 C CA . PRO A 1 86 ? -3.524 -0.916 5.995 1.00 94.25 86 PRO A CA 1
ATOM 624 C C . PRO A 1 86 ? -3.601 -2.413 6.339 1.00 94.25 86 PRO A C 1
ATOM 626 O O . PRO A 1 86 ? -4.481 -3.114 5.842 1.00 94.25 86 PRO A O 1
ATOM 629 N N . LEU A 1 87 ? -2.732 -2.911 7.224 1.00 94.56 87 LEU A N 1
ATOM 630 C CA . LEU A 1 87 ? -2.755 -4.310 7.658 1.00 94.56 87 LEU A CA 1
ATOM 631 C C . LEU A 1 87 ? -3.938 -4.594 8.589 1.00 94.56 87 LEU A C 1
ATOM 633 O O . LEU A 1 87 ? -4.600 -5.624 8.449 1.00 94.56 87 LEU A O 1
ATOM 637 N N . ASN A 1 88 ? -4.229 -3.678 9.511 1.00 94.56 88 ASN A N 1
ATOM 638 C CA . ASN A 1 88 ? -5.367 -3.779 10.421 1.00 94.56 88 ASN A CA 1
ATOM 639 C C . ASN A 1 88 ? -6.689 -3.784 9.647 1.00 94.56 88 ASN A C 1
ATOM 641 O O . ASN A 1 88 ? -7.556 -4.612 9.924 1.00 94.56 88 ASN A O 1
ATOM 645 N N . LEU A 1 89 ? -6.801 -2.945 8.611 1.00 93.19 89 LEU A N 1
ATOM 646 C CA . LEU A 1 89 ? -7.943 -2.935 7.700 1.00 93.19 89 LEU A CA 1
ATOM 647 C C . LEU A 1 89 ? -8.114 -4.286 6.991 1.00 93.19 89 LEU A C 1
ATOM 649 O O . LEU A 1 89 ? -9.228 -4.812 6.954 1.00 93.19 89 LEU A O 1
ATOM 653 N N . LEU A 1 90 ? -7.036 -4.867 6.452 1.00 91.94 90 LEU A N 1
ATOM 654 C CA . LEU A 1 90 ? -7.092 -6.171 5.779 1.00 91.94 90 LEU A CA 1
ATOM 655 C C . LEU A 1 90 ? -7.503 -7.295 6.734 1.00 91.94 90 LEU A C 1
ATOM 657 O O . LEU A 1 90 ? -8.372 -8.097 6.392 1.00 91.94 90 LEU A O 1
ATOM 661 N N . ARG A 1 91 ? -6.920 -7.341 7.938 1.00 93.88 91 ARG A N 1
ATOM 662 C CA . ARG A 1 91 ? -7.262 -8.335 8.969 1.00 93.88 91 ARG A CA 1
ATOM 663 C C . ARG A 1 91 ? -8.725 -8.226 9.388 1.00 93.88 91 ARG A C 1
ATOM 665 O O . ARG A 1 91 ? -9.409 -9.242 9.463 1.00 93.88 91 ARG A O 1
ATOM 672 N N . TYR A 1 92 ? -9.210 -7.003 9.601 1.00 91.75 92 TYR A N 1
ATOM 673 C CA . TYR A 1 92 ? -10.595 -6.756 9.986 1.00 91.75 92 TYR A CA 1
ATOM 674 C C . TYR A 1 92 ? -11.582 -7.231 8.911 1.00 91.75 92 TYR A C 1
ATOM 676 O O . TYR A 1 92 ? -12.509 -7.970 9.231 1.00 91.75 92 TYR A O 1
ATOM 684 N N . ASN A 1 93 ? -11.339 -6.867 7.645 1.00 88.12 93 ASN A N 1
ATOM 685 C CA . ASN A 1 93 ? -12.221 -7.189 6.513 1.00 88.12 93 ASN A CA 1
ATOM 686 C C . ASN A 1 93 ? -12.092 -8.635 6.001 1.00 88.12 93 ASN A C 1
ATOM 688 O O . ASN A 1 93 ? -12.918 -9.074 5.208 1.00 88.12 93 ASN A O 1
ATOM 692 N N . SER A 1 94 ? -11.066 -9.380 6.417 1.00 89.12 94 SER A N 1
ATOM 693 C CA . SER A 1 94 ? -10.920 -10.798 6.048 1.00 89.12 94 SER A CA 1
ATOM 694 C C . SER A 1 94 ? -11.630 -11.740 7.024 1.00 89.12 94 SER A C 1
ATOM 696 O O . SER A 1 94 ? -11.795 -12.920 6.722 1.00 89.12 94 SER A O 1
ATOM 698 N N . ASN A 1 95 ? -12.045 -11.245 8.194 1.00 91.81 95 ASN A N 1
ATOM 699 C CA . ASN A 1 95 ? -12.768 -12.038 9.179 1.00 91.81 95 ASN A CA 1
ATOM 700 C C . ASN A 1 95 ? -14.276 -12.047 8.865 1.00 91.81 95 ASN A C 1
ATOM 702 O O . ASN A 1 95 ? -14.930 -11.004 8.879 1.00 91.81 95 ASN A O 1
ATOM 706 N N . VAL A 1 96 ? -14.829 -13.237 8.617 1.00 87.62 96 VAL A N 1
ATOM 707 C CA . VAL A 1 96 ? -16.250 -13.434 8.291 1.00 87.62 96 VAL A CA 1
ATOM 708 C C . VAL A 1 96 ? -17.166 -12.996 9.436 1.00 87.62 96 VAL A C 1
ATOM 710 O O . VAL A 1 96 ? -18.222 -12.428 9.164 1.00 87.62 96 VAL A O 1
ATOM 713 N N . ASP A 1 97 ? -16.750 -13.180 10.692 1.00 90.56 97 ASP A N 1
ATOM 714 C CA . ASP A 1 97 ? -17.541 -12.780 11.861 1.00 90.56 97 ASP A CA 1
ATOM 715 C C . ASP A 1 97 ? -17.722 -11.257 11.905 1.00 90.56 97 ASP A C 1
ATOM 717 O O . ASP A 1 97 ? -18.820 -10.769 12.158 1.00 90.56 97 ASP A O 1
ATOM 721 N N . ASN A 1 98 ? -16.675 -10.498 11.556 1.00 89.38 98 ASN A N 1
ATOM 722 C CA . ASN A 1 98 ? -16.752 -9.039 11.445 1.00 89.38 98 ASN A CA 1
ATOM 723 C C . ASN A 1 98 ? -17.660 -8.606 10.285 1.00 89.38 98 ASN A C 1
ATOM 725 O O . ASN A 1 98 ? -18.421 -7.650 10.414 1.00 89.38 98 ASN A O 1
ATOM 729 N N . LEU A 1 99 ? -17.603 -9.315 9.153 1.00 83.81 99 LEU A N 1
ATOM 730 C CA . LEU A 1 99 ? -18.457 -9.035 7.994 1.00 83.81 99 LEU A CA 1
ATOM 731 C C . LEU A 1 99 ? -19.935 -9.295 8.296 1.00 83.81 99 LEU A C 1
ATOM 733 O O . LEU A 1 99 ? -20.796 -8.536 7.853 1.00 83.81 99 LEU A O 1
ATOM 737 N N . ALA A 1 100 ? -20.232 -10.344 9.065 1.00 87.12 100 ALA A N 1
ATOM 738 C CA . ALA A 1 100 ? -21.597 -10.712 9.419 1.00 87.12 100 ALA A CA 1
ATOM 739 C C . ALA A 1 100 ? -22.313 -9.617 10.231 1.00 87.12 100 ALA A C 1
ATOM 741 O O . ALA A 1 100 ? -23.520 -9.444 10.064 1.00 87.12 100 ALA A O 1
ATOM 742 N N . ILE A 1 101 ? -21.579 -8.821 11.023 1.00 85.62 101 ILE A N 1
ATOM 743 C CA . ILE A 1 101 ? -22.121 -7.679 11.788 1.00 85.62 101 ILE A CA 1
ATOM 744 C C . ILE A 1 101 ? -22.739 -6.618 10.860 1.00 85.62 101 ILE A C 1
ATOM 746 O O . ILE A 1 101 ? -23.693 -5.939 11.240 1.00 85.62 101 ILE A O 1
ATOM 750 N N . HIS A 1 102 ? -22.233 -6.494 9.630 1.00 77.75 102 HIS A N 1
ATOM 751 C CA . HIS A 1 102 ? -22.700 -5.524 8.635 1.00 77.75 102 HIS A CA 1
ATOM 752 C C . HIS A 1 102 ? -23.613 -6.134 7.558 1.00 77.75 102 HIS A C 1
ATOM 754 O O . HIS A 1 102 ? -24.064 -5.422 6.663 1.00 77.75 102 HIS A O 1
ATOM 760 N N . GLY A 1 103 ? -23.926 -7.429 7.666 1.00 79.44 103 GLY A N 1
ATOM 761 C CA . GLY A 1 103 ? -24.704 -8.179 6.684 1.00 79.44 103 GLY A CA 1
ATOM 762 C C . GLY A 1 103 ? -23.851 -8.734 5.537 1.00 79.44 103 GLY A C 1
ATOM 763 O O . GLY A 1 103 ? -22.981 -8.069 4.977 1.00 79.44 103 GLY A O 1
ATOM 764 N N . LEU A 1 104 ? -24.119 -9.986 5.156 1.00 80.25 104 LEU A N 1
ATOM 765 C CA . LEU A 1 104 ? -23.430 -10.644 4.045 1.00 80.25 104 LEU A CA 1
ATOM 766 C C . LEU A 1 104 ? -24.100 -10.277 2.717 1.00 80.25 104 LEU A C 1
ATOM 768 O O . LEU A 1 104 ? -25.203 -10.731 2.410 1.00 80.25 104 LEU A O 1
ATOM 772 N N . HIS A 1 105 ? -23.416 -9.472 1.907 1.00 79.94 105 HIS A N 1
ATOM 773 C CA . HIS A 1 105 ? -23.870 -9.162 0.557 1.00 79.94 105 HIS A CA 1
ATOM 774 C C . HIS A 1 105 ? -23.612 -10.328 -0.405 1.00 79.94 105 HIS A C 1
ATOM 776 O O . HIS A 1 105 ? -22.612 -11.045 -0.327 1.00 79.94 105 HIS A O 1
ATOM 782 N N . VAL A 1 106 ? -24.510 -10.493 -1.377 1.00 86.50 106 VAL A N 1
ATOM 783 C CA . VAL A 1 106 ? -24.327 -11.464 -2.462 1.00 86.50 106 VAL A CA 1
ATOM 784 C C . VAL A 1 106 ? -23.100 -11.066 -3.290 1.00 86.50 106 VAL A C 1
ATOM 786 O O . VAL A 1 106 ? -22.910 -9.893 -3.608 1.00 86.50 106 VAL A O 1
ATOM 789 N N . ARG A 1 107 ? -22.280 -12.044 -3.698 1.00 84.62 107 ARG A N 1
ATOM 790 C CA . ARG A 1 107 ? -21.012 -11.820 -4.431 1.00 84.62 107 ARG A CA 1
ATOM 791 C C . ARG A 1 107 ? -21.167 -10.963 -5.693 1.00 84.62 107 ARG A C 1
ATOM 793 O O . ARG A 1 107 ? -20.273 -10.196 -6.027 1.00 84.62 107 ARG A O 1
ATOM 800 N N . VAL A 1 108 ? -22.320 -11.044 -6.354 1.00 87.62 108 VAL A N 1
ATOM 801 C CA . VAL A 1 108 ? -22.667 -10.224 -7.528 1.00 87.62 108 VAL A CA 1
ATOM 802 C C . VAL A 1 108 ?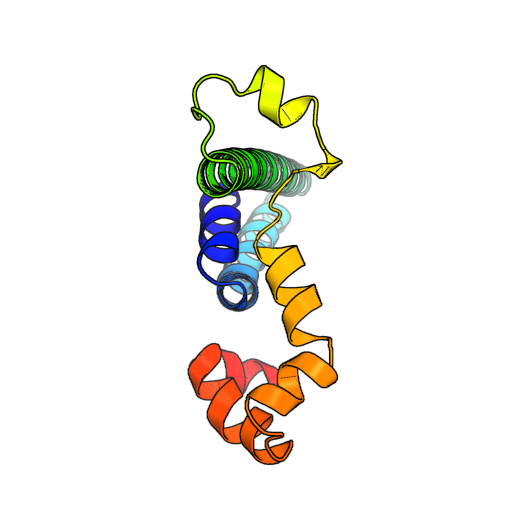 -22.622 -8.726 -7.194 1.00 87.62 108 VAL A C 1
ATOM 804 O O . VAL A 1 108 ? -22.094 -7.934 -7.967 1.00 87.62 108 VAL A O 1
ATOM 807 N N . LEU A 1 109 ? -23.091 -8.335 -6.008 1.00 88.38 109 LEU A N 1
ATOM 808 C CA . LEU A 1 109 ? -23.101 -6.945 -5.547 1.00 88.38 109 LEU A CA 1
ATOM 809 C C . LEU A 1 109 ? -21.675 -6.411 -5.342 1.00 88.38 109 LEU A C 1
ATOM 811 O O . LEU A 1 109 ? -21.373 -5.273 -5.700 1.00 88.38 109 LEU A O 1
ATOM 815 N N . HIS A 1 110 ? -20.766 -7.264 -4.861 1.00 84.00 110 HIS A N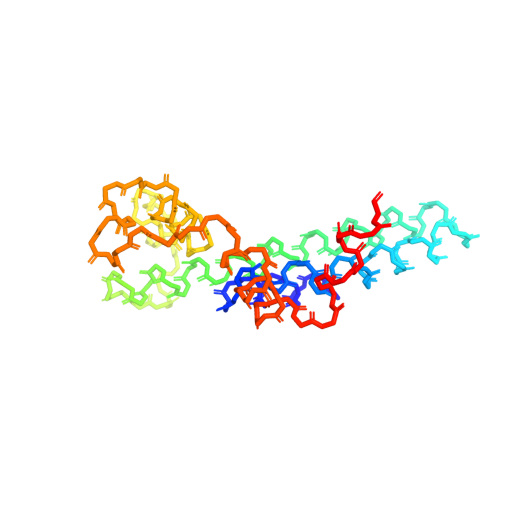 1
ATOM 816 C CA . HIS A 1 110 ? -19.352 -6.913 -4.750 1.00 84.00 110 HIS A CA 1
ATOM 817 C C . HIS A 1 110 ? -18.709 -6.633 -6.110 1.00 84.00 110 HIS A C 1
ATOM 819 O O . HIS A 1 110 ? -17.942 -5.682 -6.232 1.00 84.00 110 HIS A O 1
ATOM 825 N N . VAL A 1 111 ? -19.051 -7.422 -7.129 1.00 85.06 111 VAL A N 1
ATOM 826 C CA . VAL A 1 111 ? -18.456 -7.293 -8.464 1.00 85.06 111 VAL A CA 1
ATOM 827 C C . VAL A 1 111 ? -19.041 -6.119 -9.246 1.00 85.06 111 VAL A C 1
ATOM 829 O O . VAL A 1 111 ? -18.291 -5.355 -9.842 1.00 85.06 111 VAL A O 1
ATOM 832 N N . PHE A 1 112 ? -20.364 -5.948 -9.258 1.00 87.94 112 PHE A N 1
ATOM 833 C CA . PHE A 1 112 ? -21.017 -4.989 -10.160 1.00 87.94 112 PHE A CA 1
ATOM 834 C C . PHE A 1 112 ? -21.339 -3.634 -9.530 1.00 87.94 112 PHE A C 1
ATOM 836 O O . PHE A 1 112 ? -21.598 -2.685 -10.263 1.00 87.94 112 PHE A O 1
ATOM 843 N N . VAL A 1 113 ? -21.324 -3.519 -8.200 1.00 87.62 113 VAL A N 1
ATOM 844 C CA . VAL A 1 113 ? -21.652 -2.261 -7.507 1.00 87.62 113 VAL A CA 1
ATOM 845 C C . VAL A 1 113 ? -20.463 -1.776 -6.690 1.00 87.62 113 VAL A C 1
ATOM 847 O O . VAL A 1 113 ? -19.957 -0.677 -6.924 1.00 87.62 113 VAL A O 1
ATOM 850 N N . ASN A 1 114 ? -19.966 -2.610 -5.774 1.00 87.81 114 ASN A N 1
ATOM 851 C CA . ASN A 1 114 ? -18.912 -2.185 -4.852 1.00 87.81 114 ASN A CA 1
ATOM 852 C C . ASN A 1 114 ? -17.576 -1.994 -5.579 1.00 87.81 114 ASN A C 1
ATOM 854 O O . ASN A 1 114 ? -16.902 -0.994 -5.351 1.00 87.81 114 ASN A O 1
ATOM 858 N N . GLY A 1 115 ? -17.222 -2.893 -6.501 1.00 86.62 115 GLY A N 1
ATOM 859 C CA . GLY A 1 115 ? -16.031 -2.771 -7.342 1.00 86.62 115 GLY A CA 1
ATOM 860 C C . GLY A 1 115 ? -15.959 -1.434 -8.097 1.00 86.62 115 GLY A C 1
ATOM 861 O O . GLY A 1 115 ? -15.041 -0.649 -7.837 1.00 86.62 115 GLY A O 1
ATOM 862 N N . PRO A 1 116 ? -16.943 -1.095 -8.954 1.00 88.69 116 PRO A N 1
ATOM 863 C CA . PRO A 1 116 ? -16.974 0.190 -9.654 1.00 88.69 116 PRO A CA 1
ATOM 864 C C . PRO A 1 116 ? -16.968 1.398 -8.715 1.00 88.69 116 PRO A C 1
ATOM 866 O O . PRO A 1 116 ? -16.302 2.390 -8.995 1.00 88.69 116 PRO A O 1
ATOM 869 N N . MET A 1 117 ? -17.662 1.326 -7.576 1.00 87.38 117 MET A N 1
ATOM 870 C CA . MET A 1 117 ? -17.683 2.416 -6.595 1.00 87.38 117 MET A CA 1
ATOM 871 C C . MET A 1 117 ? -16.316 2.621 -5.917 1.00 87.38 117 MET A C 1
ATOM 873 O O . MET A 1 117 ? -15.894 3.750 -5.657 1.00 87.38 117 MET A O 1
ATOM 877 N N . MET A 1 118 ? -15.598 1.535 -5.625 1.00 86.75 118 MET A N 1
ATOM 878 C CA . MET A 1 118 ? -14.319 1.577 -4.915 1.00 86.75 118 MET A CA 1
ATOM 879 C C . MET A 1 118 ? -13.142 1.939 -5.824 1.00 86.75 118 MET A C 1
ATOM 881 O O . MET A 1 118 ? -12.270 2.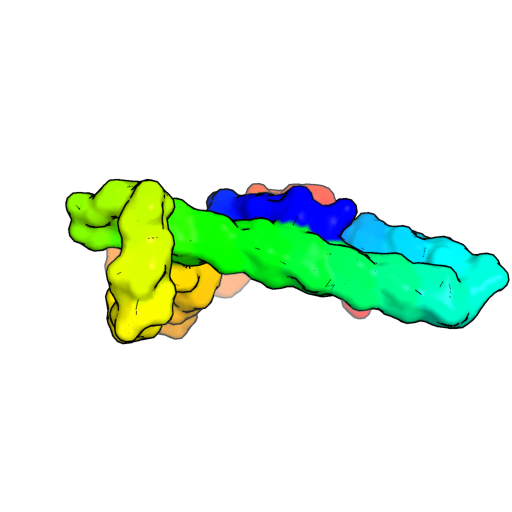711 -5.408 1.00 86.75 118 MET A O 1
ATOM 885 N N . PHE A 1 119 ? -13.126 1.401 -7.044 1.00 86.19 119 PHE A N 1
ATOM 886 C CA . PHE A 1 119 ? -12.009 1.514 -7.988 1.00 86.19 119 PHE A CA 1
ATOM 887 C C . PHE A 1 119 ? -12.310 2.430 -9.183 1.00 86.19 119 PHE A C 1
ATOM 889 O O . PHE A 1 119 ? -11.425 2.692 -9.997 1.00 86.19 119 PHE A O 1
ATOM 896 N N . GLY A 1 120 ? -13.532 2.954 -9.294 1.00 85.81 120 GLY A N 1
ATOM 897 C CA . GLY A 1 120 ? -13.919 3.847 -10.380 1.00 85.81 120 GLY A CA 1
ATOM 898 C C . GLY A 1 120 ? -13.740 3.191 -11.758 1.00 85.81 120 GLY A C 1
ATOM 899 O O . GLY A 1 120 ? -13.929 1.979 -11.898 1.00 85.81 120 GLY A O 1
ATOM 900 N N . PRO A 1 121 ? -13.319 3.958 -12.782 1.00 82.12 121 PRO A N 1
ATOM 901 C CA . PRO A 1 121 ? -13.083 3.435 -14.131 1.00 82.12 121 PRO A CA 1
ATOM 902 C C . PRO A 1 121 ? -12.041 2.310 -14.194 1.00 82.12 121 PRO A C 1
ATOM 904 O O . PRO A 1 121 ? -12.089 1.481 -15.101 1.00 82.12 121 PRO A O 1
ATOM 907 N N . MET A 1 122 ? -11.114 2.248 -13.228 1.00 80.94 122 MET A N 1
ATOM 908 C CA . MET A 1 122 ? -10.085 1.205 -13.192 1.00 80.94 122 MET A CA 1
ATOM 909 C C . MET A 1 122 ? -10.668 -0.187 -12.943 1.00 80.94 122 MET A C 1
ATOM 911 O O . MET A 1 122 ? -10.062 -1.168 -13.368 1.00 80.94 122 MET A O 1
ATOM 915 N N . TRP A 1 123 ? -11.851 -0.292 -12.329 1.00 84.75 123 TRP A N 1
ATOM 916 C CA . TRP A 1 123 ? -12.512 -1.581 -12.117 1.00 84.75 123 TRP A CA 1
ATOM 917 C C . TRP A 1 123 ? -12.731 -2.349 -13.426 1.00 84.75 123 TRP A C 1
ATOM 919 O O . TRP A 1 123 ? -12.484 -3.549 -13.500 1.00 84.75 123 TRP A O 1
ATOM 929 N N . LEU A 1 124 ? -13.120 -1.636 -14.488 1.00 78.12 124 LEU A N 1
ATOM 930 C CA . LEU A 1 124 ? -13.392 -2.238 -15.792 1.00 78.12 124 LEU A CA 1
ATOM 931 C C . LEU A 1 124 ? -12.138 -2.886 -16.387 1.00 78.12 124 LEU A C 1
ATOM 933 O O . LEU A 1 124 ? -12.226 -3.964 -16.962 1.00 78.12 124 LEU A O 1
ATOM 937 N N . SER A 1 125 ? -10.962 -2.281 -16.193 1.00 72.19 125 SER A N 1
ATOM 938 C CA . SER A 1 125 ? -9.704 -2.846 -16.700 1.00 72.19 125 SER A CA 1
ATOM 939 C C . SER A 1 125 ? -9.349 -4.204 -16.084 1.00 72.19 125 SER A C 1
ATOM 941 O O . SER A 1 125 ? -8.658 -4.984 -16.723 1.00 72.19 125 SER A O 1
ATOM 943 N N . TRP A 1 126 ? -9.847 -4.504 -14.881 1.00 61.97 126 TRP A N 1
ATOM 944 C CA . TRP A 1 126 ? -9.633 -5.781 -14.193 1.00 61.97 126 TRP A CA 1
ATOM 945 C C . TRP A 1 126 ? -10.681 -6.846 -14.534 1.00 61.97 126 TRP A C 1
ATOM 947 O O . TRP A 1 126 ? -10.398 -8.029 -14.405 1.00 61.97 126 TRP A O 1
ATOM 957 N N . CYS A 1 127 ? -11.890 -6.456 -14.954 1.00 62.44 127 CYS A N 1
ATOM 958 C CA . CYS A 1 127 ? -12.922 -7.411 -15.376 1.00 62.44 127 CYS A CA 1
ATOM 959 C C . CYS A 1 127 ? -12.712 -7.949 -16.801 1.00 62.44 127 CYS A C 1
ATOM 961 O O . CYS A 1 127 ? -13.298 -8.973 -17.144 1.00 62.44 127 CYS A O 1
ATOM 963 N N . PHE A 1 128 ? -11.931 -7.247 -17.630 1.00 56.53 128 PHE A N 1
ATOM 964 C CA . PHE A 1 128 ? -11.693 -7.577 -19.043 1.00 56.53 128 PHE A CA 1
ATOM 965 C C . PHE A 1 128 ? -10.232 -7.953 -19.363 1.00 56.53 128 PHE A C 1
ATOM 967 O O . PHE A 1 128 ? -9.897 -8.092 -20.539 1.00 56.53 128 PHE A O 1
ATOM 974 N N . ALA A 1 129 ? -9.379 -8.085 -18.344 1.00 47.72 129 ALA A N 1
ATOM 975 C CA . ALA A 1 129 ? -8.013 -8.607 -18.446 1.00 47.72 129 ALA A CA 1
ATOM 976 C C . ALA A 1 129 ? -7.971 -10.065 -17.975 1.00 47.72 129 ALA A C 1
ATOM 978 O O . ALA A 1 129 ? -7.194 -10.840 -18.574 1.00 47.72 129 ALA A O 1
#

Sequence (129 aa):
IGVIGAIAIFIRITSAVNIAPWALLAVGRELRHSVWAGALGVAGGVVAALGAAMACIVIDTAYYANQSVLDVFSIVRQPDTWVITPLNLLRYNSNVDNLAIHGLHVRVLHVFVNGPMMFGPMWLSWCFA

InterPro domains:
  IPR005599 GPI mannosyltransferase [PF03901] (3-126)
  IPR005599 GPI mannosyltransferase [PTHR22760] (2-127)

Secondary structure (DSSP, 8-state):
-HHHHHHHHHH-TTHHHHHHHHHHHHHHHHHHH-HHHHHHHHHHHHHHHHHHHHHHHHHHHHHHHT--TT-HHHHHT-GGG---HHHHHHHHHH-HHHHHHT----HHHIIIIIHHHHHTTHHHHHH--

Radius of gyration: 18.31 Å; chains: 1; bounding box: 45×27×45 Å

Foldseek 3Di:
DQLVQLVVCLVPVLVVLVCVVVLCVVLVVQVVVPVVSSVVVVVVSNVNNVVNQLLSQLVVLCVVVVHDSVPSVVSVVCPVSTDNRNVVVVVQVVDVVNVVVVPDDDVVCCLPPVQCVSNPPSSVVVVVD

pLDDT: mean 88.91, std 7.35, range [47.72, 97.06]